Protein AF-A0AA45MRJ5-F1 (afdb_monomer)

pLDDT: mean 79.35, std 21.23, range [30.95, 97.88]

Secondary structure (DSSP, 8-state):
--------------HHHHHHHHHHHHHHHHHHS---TTT-GGGHHHHHHHHHHHHHHHTTGGGTS-GGGSS-----------------TTHHHHHHHHHHHHHHSTTS-HHHHHHHHHHHHHHHHTTPPPPHHHHHHHHHHHHHHHHH--

Radius of gyration: 17.69 Å; Cα contacts (8 Å, |Δi|>4): 142; chains: 1; bounding box: 55×33×50 Å

Solvent-accessible surface area (backbone atoms only — not comparable to full-atom values): 8822 Å² total; per-residue (Å²): 136,85,83,76,87,78,80,78,78,74,79,78,66,72,57,60,41,58,46,53,26,51,27,25,50,53,45,35,53,30,60,83,51,43,46,61,37,88,87,37,61,72,65,43,55,36,50,52,45,52,47,50,52,50,54,31,61,71,70,69,40,64,86,81,54,60,67,75,80,56,79,59,70,94,68,89,77,91,80,87,89,77,92,68,94,59,76,65,85,50,56,59,53,51,54,17,50,54,52,12,44,52,71,38,40,67,91,57,53,74,67,58,51,50,48,53,50,47,53,49,49,55,36,31,63,69,44,36,81,60,57,72,66,58,36,53,30,48,36,45,22,24,52,38,28,30,69,55,40,116

Foldseek 3Di:
DDDDDDPPPPPPPPCQLVLLLVLLVLVLVCLVFQDPCVVPVVSVVSLVLNLVLLVCLLVVNLVVDDPCVHSDPDDDDDDDDDPDPDDRSCPLLSVQQVQLCCQLPPPDDSVVSSVLLNVCSVCSSVRHHDDPSSSSSSSSSSVSSSVSRD

Sequence (150 aa):
MEVGMSITSSFRVDDSSAMAKQFASITAGYVDNPPNTIADPAALVPLENVFRLLEMFRYDAFADESRDSVLAINAPDQIYGMRLETKPWHEG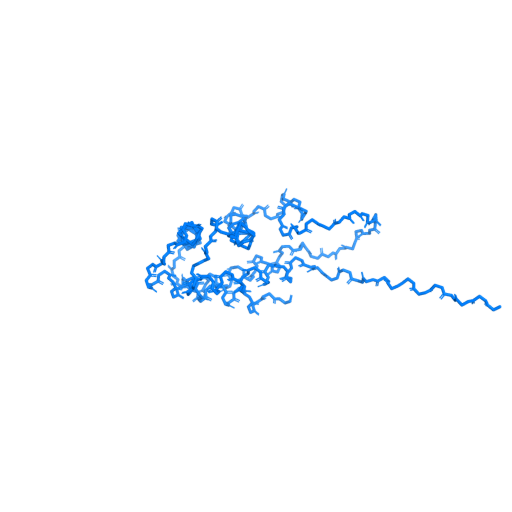IADALQSALLQAYAGQSKEEAIGELQDGIRELVQSHPLDANVATRAKTFFNAFHAQLA

Mean predicted aligned error: 10.04 Å

Structure (mmCIF, N/CA/C/O backbone):
data_AF-A0AA45MRJ5-F1
#
_entry.id   AF-A0AA45MRJ5-F1
#
loop_
_atom_site.group_PDB
_atom_site.id
_atom_site.type_symbol
_atom_site.label_atom_id
_atom_site.label_alt_id
_atom_site.label_comp_id
_atom_site.label_asym_id
_atom_site.label_entity_id
_atom_site.label_seq_id
_atom_site.pdbx_PDB_ins_code
_atom_site.Cartn_x
_atom_site.Cartn_y
_atom_site.Cartn_z
_atom_site.occupancy
_atom_site.B_iso_or_equiv
_atom_site.auth_seq_id
_atom_site.auth_comp_id
_atom_site.auth_asym_id
_atom_site.auth_atom_id
_atom_site.pdbx_PDB_model_num
ATOM 1 N N . MET A 1 1 ? 39.795 -18.711 33.759 1.00 36.53 1 MET A N 1
ATOM 2 C CA . MET A 1 1 ? 38.927 -17.535 33.563 1.00 36.53 1 MET A CA 1
ATOM 3 C C . MET A 1 1 ? 38.022 -17.866 32.399 1.00 36.53 1 MET A C 1
ATOM 5 O O . MET A 1 1 ? 38.476 -17.850 31.264 1.00 36.53 1 MET A O 1
ATOM 9 N N . GLU A 1 2 ? 36.802 -18.293 32.697 1.00 42.56 2 GLU A N 1
ATOM 10 C CA . GLU A 1 2 ? 35.761 -18.516 31.696 1.00 42.56 2 GLU A CA 1
ATOM 11 C C . GLU A 1 2 ? 35.102 -17.165 31.424 1.00 42.56 2 GLU A C 1
ATOM 13 O O . GLU A 1 2 ? 34.587 -16.528 32.344 1.00 42.56 2 GLU A O 1
ATOM 18 N N . VAL A 1 3 ? 35.195 -16.681 30.187 1.00 45.00 3 VAL A N 1
ATOM 19 C CA . VAL A 1 3 ? 34.513 -15.453 29.773 1.00 45.00 3 VAL A CA 1
ATOM 20 C C . VAL A 1 3 ? 33.134 -15.866 29.283 1.00 45.00 3 VAL A C 1
ATOM 22 O O . VAL A 1 3 ? 33.003 -16.624 28.324 1.00 45.00 3 VAL A O 1
ATOM 25 N N . GLY A 1 4 ? 32.129 -15.429 30.037 1.00 40.16 4 GLY A N 1
ATOM 26 C CA . GLY A 1 4 ? 30.742 -15.830 29.904 1.00 40.16 4 GLY A CA 1
ATOM 27 C C . GLY A 1 4 ? 30.115 -15.483 28.558 1.00 40.16 4 GLY A C 1
ATOM 28 O O . GLY A 1 4 ? 30.404 -14.462 27.935 1.00 40.16 4 GLY A O 1
ATOM 29 N N . MET A 1 5 ? 29.193 -16.361 28.171 1.00 38.56 5 MET A N 1
ATOM 30 C CA . MET A 1 5 ? 28.162 -16.130 27.173 1.00 38.56 5 MET A CA 1
ATOM 31 C C . MET A 1 5 ? 27.476 -14.774 27.388 1.00 38.56 5 MET A C 1
ATOM 33 O O . MET A 1 5 ? 26.851 -14.549 28.421 1.00 38.56 5 MET A O 1
ATOM 37 N N . SER A 1 6 ? 27.504 -13.912 26.374 1.00 30.95 6 SER A N 1
ATOM 38 C CA . SER A 1 6 ? 26.400 -12.986 26.124 1.00 30.95 6 SER A CA 1
ATOM 39 C C . SER A 1 6 ? 25.630 -13.524 24.933 1.00 30.95 6 SER A C 1
ATOM 41 O O . SER A 1 6 ? 25.943 -13.232 23.783 1.00 30.95 6 SER A O 1
ATOM 43 N N . ILE A 1 7 ? 24.636 -14.362 25.225 1.00 39.28 7 ILE A N 1
ATOM 44 C CA . ILE A 1 7 ? 23.533 -14.599 24.301 1.00 39.28 7 ILE A CA 1
ATOM 45 C C . ILE A 1 7 ? 22.793 -13.265 24.244 1.00 39.28 7 ILE A C 1
ATOM 47 O O . ILE A 1 7 ? 22.044 -12.919 25.157 1.00 39.28 7 ILE A O 1
ATOM 51 N N . THR A 1 8 ? 23.056 -12.472 23.210 1.00 37.16 8 THR A N 1
ATOM 52 C CA . THR A 1 8 ? 22.204 -11.341 22.857 1.00 37.16 8 THR A CA 1
ATOM 53 C C . THR A 1 8 ? 20.857 -11.918 22.447 1.00 37.16 8 THR A C 1
ATOM 55 O O . THR A 1 8 ? 20.649 -12.280 21.293 1.00 37.16 8 THR A O 1
ATOM 58 N N . SER A 1 9 ? 19.966 -12.069 23.425 1.00 33.22 9 SER A N 1
ATOM 59 C CA . SER A 1 9 ? 18.541 -12.263 23.198 1.00 33.22 9 SER A CA 1
ATOM 60 C C . SER A 1 9 ? 18.026 -10.986 22.542 1.00 33.22 9 SER A C 1
ATOM 62 O O . SER A 1 9 ? 17.743 -9.989 23.209 1.00 33.22 9 SER A O 1
ATOM 64 N N . SER A 1 10 ? 18.022 -10.973 21.212 1.00 41.72 10 SER A N 1
ATOM 65 C CA . SER A 1 10 ? 17.348 -9.963 20.416 1.00 41.72 10 SER A CA 1
ATOM 66 C C . SER A 1 10 ? 15.858 -10.088 20.702 1.00 41.72 10 SER A C 1
ATOM 68 O O . SER A 1 10 ? 15.183 -11.005 20.237 1.00 41.72 10 SER A O 1
ATOM 70 N N . PHE A 1 11 ? 15.354 -9.162 21.515 1.00 38.66 11 PHE A N 1
ATOM 71 C CA . PHE A 1 11 ? 13.937 -8.863 21.619 1.00 38.66 11 PHE A CA 1
ATOM 72 C C . PHE A 1 11 ? 13.401 -8.661 20.196 1.00 38.66 11 PHE A C 1
ATOM 74 O O . PHE A 1 11 ? 13.653 -7.623 19.586 1.00 38.66 11 PHE A O 1
ATOM 81 N N . ARG A 1 12 ? 12.706 -9.666 19.649 1.00 44.25 12 ARG A N 1
ATOM 82 C CA . ARG A 1 12 ? 11.907 -9.539 18.426 1.00 44.25 12 ARG A CA 1
ATOM 83 C C . ARG A 1 12 ? 10.717 -8.641 18.757 1.00 44.25 12 ARG A C 1
ATOM 85 O O . ARG A 1 12 ? 9.621 -9.123 19.034 1.00 44.25 12 ARG A O 1
ATOM 92 N N . VAL A 1 13 ? 10.965 -7.334 18.828 1.00 45.22 13 VAL A N 1
ATOM 93 C CA . VAL A 1 13 ? 9.913 -6.332 18.648 1.00 45.22 13 VAL A CA 1
ATOM 94 C C . VAL A 1 13 ? 9.263 -6.671 17.310 1.00 45.22 13 VAL A C 1
ATOM 96 O O . VAL A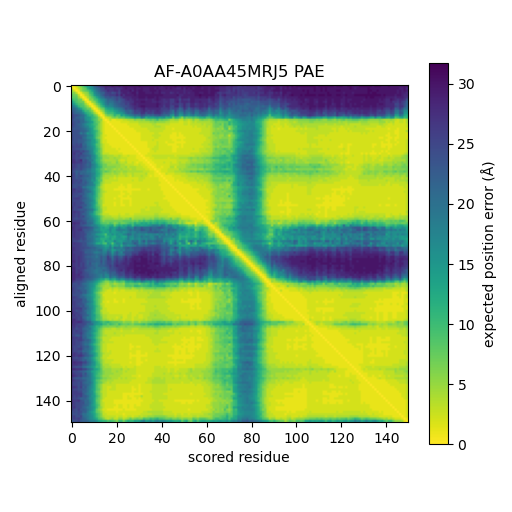 1 13 ? 9.958 -7.031 16.371 1.00 45.22 13 VAL A O 1
ATOM 99 N N . ASP A 1 14 ? 7.941 -6.692 17.275 1.00 57.31 14 ASP A N 1
ATOM 100 C CA . ASP A 1 14 ? 7.121 -7.224 16.191 1.00 57.31 14 ASP A CA 1
ATOM 101 C C . ASP A 1 14 ? 7.555 -6.757 14.779 1.00 57.31 14 ASP A C 1
ATOM 103 O O . ASP A 1 14 ? 7.107 -5.725 14.284 1.00 57.31 14 ASP A O 1
ATOM 107 N N . ASP A 1 15 ? 8.434 -7.531 14.122 1.00 69.69 15 ASP A N 1
ATOM 108 C CA . ASP A 1 15 ? 8.991 -7.242 12.785 1.00 69.69 15 ASP A CA 1
ATOM 109 C C . ASP A 1 15 ? 7.920 -7.051 11.694 1.00 69.69 15 ASP A C 1
ATOM 111 O O . ASP A 1 15 ? 8.210 -6.519 10.623 1.00 69.69 15 ASP A O 1
ATOM 115 N N . SER A 1 16 ? 6.672 -7.451 11.956 1.00 77.06 16 SER A N 1
ATOM 116 C CA . SER A 1 16 ? 5.554 -7.366 11.011 1.00 77.06 16 SER A CA 1
ATOM 117 C C . SER A 1 16 ? 5.273 -5.918 10.599 1.00 77.06 16 SER A C 1
ATOM 119 O O . SER A 1 16 ? 5.142 -5.627 9.410 1.00 77.06 16 SER A O 1
ATOM 121 N N . SER A 1 17 ? 5.262 -4.983 11.556 1.00 82.56 17 SER A N 1
ATOM 122 C CA . SER A 1 17 ? 5.078 -3.553 11.270 1.00 82.56 17 SER A CA 1
ATOM 123 C C . SER A 1 17 ? 6.237 -2.990 10.452 1.00 82.56 17 SER A C 1
ATOM 125 O O . SER A 1 17 ? 6.014 -2.244 9.500 1.00 82.56 17 SER A O 1
ATOM 127 N N . ALA A 1 18 ? 7.473 -3.391 10.764 1.00 84.88 18 ALA A N 1
ATOM 128 C CA . ALA A 1 18 ? 8.659 -2.962 10.028 1.00 84.88 18 ALA A CA 1
ATOM 129 C C . ALA A 1 18 ? 8.654 -3.478 8.577 1.00 84.88 18 ALA A C 1
ATOM 131 O O . ALA A 1 18 ? 8.947 -2.721 7.651 1.00 84.88 18 ALA A O 1
ATOM 132 N N . MET A 1 19 ? 8.259 -4.736 8.362 1.00 86.56 19 MET A N 1
ATOM 133 C CA . MET A 1 19 ? 8.137 -5.335 7.030 1.00 86.56 19 MET A CA 1
ATOM 134 C C . MET A 1 19 ? 6.992 -4.713 6.227 1.00 86.56 19 MET A C 1
ATOM 136 O O . MET A 1 19 ? 7.199 -4.308 5.084 1.00 86.56 19 MET A O 1
ATOM 140 N N . ALA A 1 20 ? 5.809 -4.552 6.829 1.00 89.19 20 ALA A N 1
ATOM 141 C CA . ALA A 1 20 ? 4.679 -3.876 6.192 1.00 89.19 20 ALA A CA 1
ATOM 142 C C . ALA A 1 20 ? 5.049 -2.442 5.780 1.00 89.19 20 ALA A C 1
ATOM 144 O O . ALA A 1 20 ? 4.746 -2.010 4.666 1.00 89.19 20 ALA A O 1
ATOM 145 N N . LYS A 1 21 ? 5.792 -1.735 6.637 1.00 91.31 21 LYS A N 1
ATOM 146 C CA . LYS A 1 21 ? 6.317 -0.396 6.367 1.00 91.31 21 LYS A CA 1
ATOM 147 C C . LYS A 1 21 ? 7.292 -0.407 5.195 1.00 91.31 21 LYS A C 1
ATOM 149 O O . LYS A 1 21 ? 7.143 0.386 4.266 1.00 91.31 21 LYS A O 1
ATOM 154 N N . GLN A 1 22 ? 8.249 -1.333 5.184 1.00 90.88 22 GLN A N 1
ATOM 155 C CA . GLN A 1 22 ? 9.189 -1.481 4.075 1.00 90.88 22 GLN A CA 1
ATOM 156 C C . GLN A 1 22 ? 8.464 -1.743 2.747 1.00 90.88 22 GLN A C 1
ATOM 158 O O . GLN A 1 22 ? 8.747 -1.067 1.757 1.00 90.88 22 GLN A O 1
ATOM 163 N N . PHE A 1 23 ? 7.505 -2.670 2.719 1.00 92.56 23 PHE A N 1
ATOM 164 C CA . PHE A 1 23 ? 6.758 -2.982 1.500 1.00 92.56 23 PHE A CA 1
ATOM 165 C C . PHE A 1 23 ? 5.881 -1.819 1.034 1.00 92.56 23 PHE A C 1
ATOM 167 O O . PHE A 1 23 ? 5.826 -1.557 -0.168 1.00 92.56 23 PHE A O 1
ATOM 174 N N . ALA A 1 24 ? 5.267 -1.071 1.955 1.00 93.38 24 ALA A N 1
ATOM 175 C CA . ALA A 1 24 ? 4.526 0.145 1.627 1.00 93.38 24 ALA A CA 1
ATOM 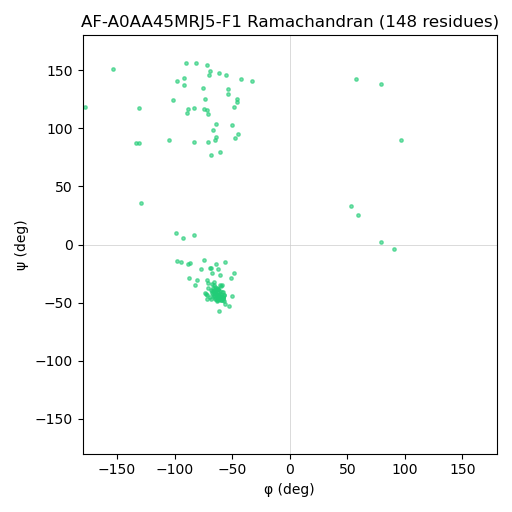176 C C . ALA A 1 24 ? 5.428 1.200 0.966 1.00 93.38 24 ALA A C 1
ATOM 178 O O . ALA A 1 24 ? 5.072 1.752 -0.071 1.00 93.38 24 ALA A O 1
ATOM 179 N N . SER A 1 25 ? 6.623 1.430 1.519 1.00 93.94 25 SER A N 1
ATOM 180 C CA . SER A 1 25 ? 7.602 2.377 0.967 1.00 93.94 25 SER A CA 1
ATOM 181 C C . SER A 1 25 ? 8.063 1.983 -0.440 1.00 93.94 25 SER A C 1
ATOM 183 O O . SER A 1 25 ? 8.047 2.803 -1.359 1.00 93.94 25 SER A O 1
ATOM 185 N N . ILE A 1 26 ? 8.408 0.706 -0.639 1.00 93.69 26 ILE A N 1
ATOM 186 C CA . ILE A 1 26 ? 8.826 0.194 -1.951 1.00 93.69 26 ILE A CA 1
ATOM 187 C C . ILE A 1 26 ? 7.683 0.323 -2.966 1.00 93.69 26 ILE A C 1
ATOM 189 O O . ILE A 1 26 ? 7.888 0.841 -4.064 1.00 93.69 26 ILE A O 1
ATOM 193 N N . THR A 1 27 ? 6.468 -0.075 -2.581 1.00 94.31 27 THR A N 1
ATOM 194 C CA . THR A 1 27 ? 5.286 0.004 -3.450 1.00 94.31 27 THR A CA 1
ATOM 195 C C . THR A 1 27 ? 4.954 1.450 -3.823 1.00 94.31 27 THR A C 1
ATOM 197 O O . THR A 1 27 ? 4.625 1.718 -4.975 1.00 94.31 27 THR A O 1
ATOM 200 N N . ALA A 1 28 ? 5.115 2.409 -2.902 1.00 95.62 28 ALA A N 1
ATOM 201 C CA . ALA A 1 28 ? 4.965 3.832 -3.210 1.00 95.62 28 ALA A CA 1
ATOM 202 C C . ALA A 1 28 ? 5.937 4.290 -4.312 1.00 95.62 28 ALA A C 1
ATOM 204 O O . ALA A 1 28 ? 5.543 5.041 -5.203 1.00 95.62 28 ALA A O 1
ATOM 205 N N . GLY A 1 29 ? 7.186 3.810 -4.280 1.00 94.38 29 GLY A N 1
ATOM 206 C CA . GLY A 1 29 ? 8.180 4.079 -5.322 1.00 94.38 29 GLY A CA 1
ATOM 207 C C . GLY A 1 29 ? 7.818 3.464 -6.678 1.00 94.38 29 GLY A C 1
ATOM 208 O O . GLY A 1 29 ? 8.055 4.082 -7.718 1.00 94.38 29 GLY A O 1
ATOM 209 N N . TYR A 1 30 ? 7.188 2.287 -6.672 1.00 95.75 30 TYR A N 1
ATOM 210 C CA . TYR A 1 30 ? 6.721 1.617 -7.888 1.00 95.75 30 TYR A CA 1
ATOM 211 C C . TYR A 1 30 ? 5.578 2.341 -8.593 1.00 95.75 30 TYR A C 1
ATOM 213 O O . TYR A 1 30 ? 5.452 2.206 -9.805 1.00 95.75 30 TYR A O 1
ATOM 221 N N . VAL A 1 31 ? 4.792 3.159 -7.887 1.00 95.06 31 VAL A N 1
ATOM 222 C CA . VAL A 1 31 ? 3.757 3.975 -8.539 1.00 95.06 31 VAL A CA 1
ATOM 223 C C . VAL A 1 31 ? 4.364 4.970 -9.536 1.00 95.06 31 VAL A C 1
ATOM 225 O O . VAL A 1 31 ? 3.792 5.191 -10.600 1.00 95.06 31 VAL A O 1
ATOM 228 N N . ASP A 1 32 ? 5.521 5.557 -9.214 1.00 91.69 32 ASP A N 1
ATOM 229 C CA . ASP A 1 32 ? 6.210 6.496 -10.110 1.00 91.69 32 ASP A CA 1
ATOM 230 C C . ASP A 1 32 ? 7.042 5.777 -11.177 1.00 91.69 32 ASP A C 1
ATOM 232 O O . ASP A 1 32 ? 7.163 6.254 -12.304 1.00 91.69 32 ASP A O 1
ATOM 236 N N . ASN A 1 33 ? 7.635 4.637 -10.815 1.00 92.25 33 ASN A N 1
ATOM 237 C CA . ASN A 1 33 ? 8.495 3.851 -11.691 1.00 92.25 33 ASN A CA 1
ATOM 238 C C . ASN A 1 33 ? 8.093 2.373 -11.607 1.00 92.25 33 ASN A C 1
ATOM 240 O O . ASN A 1 33 ? 8.673 1.644 -10.794 1.00 92.25 33 ASN A O 1
ATOM 244 N N . PRO A 1 34 ? 7.118 1.926 -12.422 1.00 93.12 34 PRO A N 1
ATOM 245 C CA . PRO A 1 34 ? 6.681 0.537 -12.417 1.00 93.12 34 PRO A CA 1
ATOM 246 C C . PRO A 1 34 ? 7.875 -0.412 -12.615 1.00 93.12 34 PRO A C 1
ATOM 248 O O . PRO A 1 34 ? 8.678 -0.206 -13.534 1.00 93.12 34 PRO A O 1
ATOM 251 N N . PRO A 1 35 ? 8.041 -1.432 -11.756 1.00 91.12 35 PRO A N 1
ATOM 252 C CA . PRO A 1 35 ? 9.173 -2.343 -11.839 1.00 91.12 35 PRO A CA 1
ATOM 253 C C . PRO A 1 35 ? 9.055 -3.220 -13.087 1.00 91.12 35 PRO A C 1
ATOM 255 O O . PRO A 1 35 ? 7.953 -3.583 -13.495 1.00 91.12 35 PRO A O 1
ATOM 258 N N . ASN A 1 36 ? 10.186 -3.626 -13.669 1.00 90.12 36 ASN A N 1
ATOM 259 C CA . ASN A 1 36 ? 10.203 -4.668 -14.699 1.00 90.12 36 ASN A CA 1
ATOM 260 C C . ASN A 1 36 ? 10.204 -6.049 -14.029 1.00 90.12 36 ASN A C 1
ATOM 262 O O . ASN A 1 36 ? 11.263 -6.624 -13.777 1.00 90.12 36 ASN A O 1
ATOM 266 N N . THR A 1 37 ? 9.017 -6.575 -13.741 1.00 86.31 37 THR A N 1
ATOM 267 C CA . THR A 1 37 ? 8.822 -7.834 -12.999 1.00 86.31 37 THR A CA 1
ATOM 268 C C . THR A 1 37 ? 9.272 -9.076 -13.774 1.00 86.31 37 THR A C 1
ATOM 270 O O . THR A 1 37 ? 9.570 -10.105 -13.173 1.00 86.31 37 THR A O 1
ATOM 273 N N . ILE A 1 38 ? 9.382 -8.983 -15.105 1.00 85.19 38 ILE A N 1
ATOM 274 C CA . ILE A 1 38 ? 9.914 -10.055 -15.960 1.00 85.19 38 ILE A CA 1
ATOM 275 C C . ILE A 1 38 ? 11.428 -10.190 -15.762 1.00 85.19 38 ILE A C 1
ATOM 277 O O . ILE A 1 38 ? 11.951 -11.301 -15.681 1.00 85.19 38 ILE A O 1
ATOM 281 N N . ALA A 1 39 ? 12.134 -9.058 -15.710 1.00 86.06 39 ALA A N 1
ATOM 282 C CA . ALA A 1 39 ? 13.581 -9.029 -15.518 1.00 86.06 39 ALA A CA 1
ATOM 283 C C . ALA A 1 39 ? 13.987 -9.188 -14.044 1.00 86.06 39 ALA A C 1
ATOM 285 O O . ALA A 1 39 ? 15.051 -9.740 -13.770 1.00 86.06 39 ALA A O 1
ATOM 28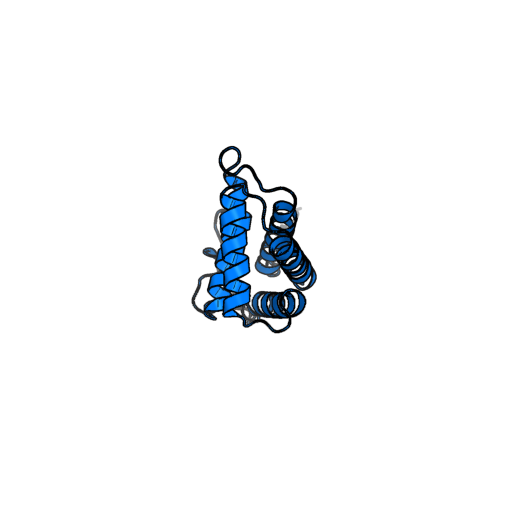6 N N . ASP A 1 40 ? 13.147 -8.726 -13.113 1.00 86.19 40 ASP A N 1
ATOM 287 C CA . ASP A 1 40 ? 13.365 -8.821 -11.669 1.00 86.19 40 ASP A CA 1
ATOM 288 C C . ASP A 1 40 ? 12.119 -9.365 -10.942 1.00 86.19 40 ASP A C 1
ATOM 290 O O . ASP A 1 40 ? 11.282 -8.597 -10.454 1.00 86.19 40 ASP A O 1
ATOM 294 N N . PRO A 1 41 ? 11.991 -10.699 -10.825 1.00 87.50 41 PRO A N 1
ATOM 295 C CA . PRO A 1 41 ? 10.876 -11.320 -10.114 1.00 87.50 41 PRO A CA 1
ATOM 296 C C . PRO A 1 41 ? 10.808 -10.963 -8.623 1.00 87.50 41 PRO A C 1
ATOM 298 O O . PRO A 1 41 ? 9.740 -11.070 -8.025 1.00 87.50 41 PRO A O 1
ATOM 301 N N . ALA A 1 42 ? 11.907 -10.521 -7.995 1.00 87.56 42 ALA A N 1
ATOM 302 C CA . ALA A 1 42 ? 11.887 -10.140 -6.581 1.00 87.56 42 ALA A CA 1
ATOM 303 C C . ALA A 1 42 ? 11.087 -8.849 -6.332 1.00 87.56 42 ALA A C 1
ATOM 305 O O . ALA A 1 42 ? 10.600 -8.644 -5.219 1.00 87.56 42 ALA A O 1
ATOM 306 N N . ALA A 1 43 ? 10.867 -8.027 -7.365 1.00 87.94 43 ALA A N 1
ATOM 307 C CA . ALA A 1 43 ? 9.985 -6.864 -7.294 1.00 87.94 43 ALA A CA 1
ATOM 308 C C . ALA A 1 43 ? 8.506 -7.233 -7.046 1.00 87.94 43 ALA A C 1
ATOM 310 O O . ALA A 1 43 ? 7.727 -6.381 -6.620 1.00 87.94 43 ALA A O 1
ATOM 311 N N . LEU A 1 44 ? 8.113 -8.498 -7.259 1.00 90.38 44 LEU A N 1
ATOM 312 C CA . LEU A 1 44 ? 6.763 -8.984 -6.954 1.00 90.38 44 LEU A CA 1
ATOM 313 C C . LEU A 1 44 ? 6.509 -9.099 -5.450 1.00 90.38 44 LEU A C 1
ATOM 315 O O . LEU A 1 44 ? 5.401 -8.830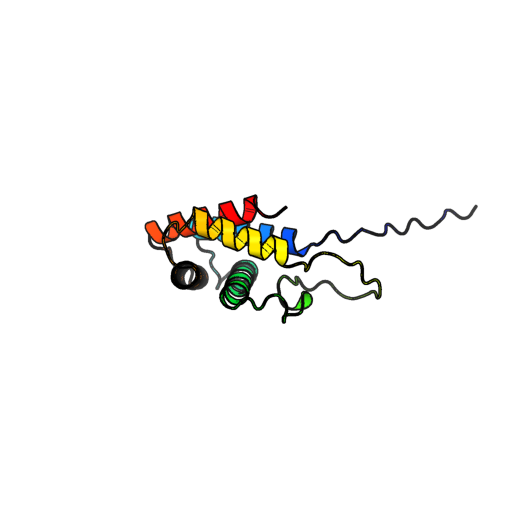 -5.001 1.00 90.38 44 LEU A O 1
ATOM 319 N N . VAL A 1 45 ? 7.533 -9.427 -4.660 1.00 89.25 45 VAL A N 1
ATOM 320 C CA . VAL A 1 45 ? 7.404 -9.672 -3.215 1.00 89.25 45 VAL A CA 1
ATOM 321 C C . VAL A 1 45 ? 6.711 -8.521 -2.465 1.00 89.25 45 VAL A C 1
ATOM 323 O O . VAL A 1 45 ? 5.733 -8.792 -1.764 1.00 89.25 45 VAL A O 1
ATOM 326 N N . PRO A 1 46 ? 7.145 -7.247 -2.571 1.00 90.75 46 PRO A N 1
ATOM 327 C CA . PRO A 1 46 ? 6.453 -6.142 -1.904 1.00 90.75 46 PRO A CA 1
ATOM 328 C C . PRO A 1 46 ? 5.014 -5.951 -2.410 1.00 90.75 46 PRO A C 1
ATOM 330 O O . PRO A 1 46 ? 4.120 -5.717 -1.597 1.00 90.75 46 PRO A O 1
ATOM 333 N N . LEU A 1 47 ? 4.779 -6.097 -3.721 1.00 93.12 47 LEU A N 1
ATOM 334 C CA . LEU A 1 47 ? 3.460 -5.931 -4.341 1.00 93.12 47 LEU A CA 1
ATOM 335 C C . LEU A 1 47 ? 2.471 -6.996 -3.849 1.00 93.12 47 LEU A C 1
ATOM 337 O O . LEU A 1 47 ? 1.364 -6.663 -3.433 1.00 93.12 47 LEU A O 1
ATOM 341 N N . GLU A 1 48 ? 2.885 -8.262 -3.829 1.00 92.19 48 GLU A N 1
ATOM 342 C CA . GLU A 1 48 ? 2.082 -9.394 -3.357 1.00 92.19 48 GLU A CA 1
ATOM 343 C C . GLU A 1 48 ? 1.781 -9.300 -1.859 1.00 92.19 48 GLU A C 1
ATOM 345 O O . GLU A 1 48 ? 0.648 -9.535 -1.436 1.00 92.19 48 GLU A O 1
ATOM 350 N N . ASN A 1 49 ? 2.767 -8.914 -1.042 1.00 90.69 49 ASN A N 1
ATOM 351 C CA . ASN A 1 49 ? 2.559 -8.777 0.400 1.00 90.69 49 ASN A CA 1
ATOM 352 C C . ASN A 1 49 ? 1.569 -7.654 0.720 1.00 90.69 49 ASN A C 1
ATOM 354 O O . ASN A 1 49 ? 0.665 -7.848 1.531 1.00 90.69 49 ASN A O 1
ATOM 358 N N . VAL A 1 50 ? 1.689 -6.498 0.064 1.00 92.81 50 VAL A N 1
ATOM 359 C CA . VAL A 1 50 ? 0.734 -5.394 0.236 1.00 92.81 50 VAL A CA 1
ATOM 360 C C . VAL A 1 50 ? -0.649 -5.775 -0.289 1.00 92.81 50 VAL A C 1
ATOM 362 O O . VAL A 1 50 ? -1.648 -5.487 0.368 1.00 92.81 50 VAL A O 1
ATOM 365 N N . PHE A 1 51 ? -0.726 -6.476 -1.421 1.00 94.50 51 PHE A N 1
ATOM 366 C CA . PHE A 1 51 ? -1.989 -6.991 -1.948 1.00 94.50 51 PHE A CA 1
ATOM 367 C C . PHE A 1 51 ? -2.693 -7.912 -0.941 1.00 94.50 51 PHE A C 1
ATOM 369 O O . PHE A 1 51 ? -3.882 -7.739 -0.668 1.00 94.50 51 PHE A O 1
ATOM 376 N N . ARG A 1 52 ? -1.948 -8.842 -0.334 1.00 91.00 52 ARG A N 1
ATOM 377 C CA . ARG A 1 52 ? -2.459 -9.767 0.684 1.00 91.00 52 ARG A CA 1
ATOM 378 C C . ARG A 1 52 ? -2.876 -9.045 1.967 1.00 91.00 52 ARG A C 1
ATOM 380 O O . ARG A 1 52 ? -3.928 -9.361 2.514 1.00 91.00 52 ARG A O 1
ATOM 387 N N . LEU A 1 53 ? -2.116 -8.044 2.421 1.00 92.12 53 LEU A N 1
ATOM 388 C CA . LEU A 1 53 ? -2.526 -7.186 3.543 1.00 92.12 53 LEU A CA 1
ATOM 389 C C . LEU A 1 53 ? -3.872 -6.501 3.267 1.00 92.12 53 LEU A C 1
ATOM 391 O O . LEU A 1 53 ? -4.734 -6.472 4.143 1.00 92.12 53 LEU A O 1
ATOM 395 N N . LEU A 1 54 ? -4.067 -5.989 2.048 1.00 94.31 54 LEU A N 1
ATOM 396 C CA . LEU A 1 54 ? -5.328 -5.377 1.630 1.00 94.31 54 LEU A CA 1
ATOM 397 C C . LEU A 1 54 ? -6.478 -6.394 1.586 1.00 94.31 54 LEU A C 1
ATOM 399 O O . LEU A 1 54 ? -7.573 -6.067 2.034 1.00 94.31 54 LEU A O 1
ATOM 403 N N . GLU A 1 55 ? -6.253 -7.622 1.102 1.00 91.88 55 GLU A N 1
ATOM 404 C CA . GLU A 1 55 ? -7.275 -8.684 1.128 1.00 91.88 55 GLU A CA 1
ATOM 405 C C . GLU A 1 55 ? -7.690 -9.056 2.549 1.00 91.88 55 GLU A C 1
ATOM 407 O O . GLU A 1 55 ? -8.881 -9.118 2.852 1.00 91.88 55 GLU A O 1
ATOM 412 N N . MET A 1 56 ? -6.727 -9.270 3.442 1.00 89.56 56 MET A N 1
ATOM 413 C CA . MET A 1 56 ? -7.042 -9.611 4.828 1.00 89.56 56 MET A CA 1
ATOM 414 C C . MET A 1 56 ? -7.765 -8.470 5.538 1.00 89.56 56 MET A C 1
ATOM 416 O O . MET A 1 56 ? -8.703 -8.717 6.289 1.00 89.56 56 MET A O 1
ATOM 420 N N . PHE A 1 57 ? -7.380 -7.221 5.270 1.00 91.12 57 PHE A N 1
ATOM 421 C CA . PHE A 1 57 ? -8.062 -6.043 5.805 1.00 91.12 57 PHE A CA 1
ATOM 422 C C . PHE A 1 57 ? -9.476 -5.861 5.245 1.00 91.12 57 PHE A C 1
ATOM 424 O O . PHE A 1 57 ? -10.390 -5.417 5.945 1.00 91.12 57 PHE A O 1
ATOM 431 N N . ARG A 1 58 ? -9.690 -6.233 3.982 1.00 91.75 58 ARG A N 1
ATOM 432 C CA . ARG A 1 58 ? -11.013 -6.215 3.357 1.00 91.75 58 ARG A CA 1
ATOM 433 C C . ARG A 1 58 ? -11.988 -7.117 4.106 1.00 91.75 58 ARG A C 1
ATOM 435 O O . ARG A 1 58 ? -13.076 -6.663 4.453 1.00 91.75 58 ARG A O 1
ATOM 442 N N . TYR A 1 59 ? -11.565 -8.344 4.400 1.00 88.12 59 TYR A N 1
ATOM 443 C CA . TYR A 1 59 ? -12.403 -9.385 5.001 1.00 88.12 59 TYR A CA 1
ATOM 444 C C . TYR A 1 59 ? -12.236 -9.541 6.518 1.00 88.12 59 TYR A C 1
ATOM 446 O O . TYR A 1 59 ? -12.740 -10.509 7.079 1.00 88.12 59 TYR A O 1
ATOM 454 N N . ASP A 1 60 ? -11.525 -8.616 7.172 1.00 82.50 60 ASP A N 1
ATOM 455 C CA . ASP A 1 60 ? -11.227 -8.646 8.610 1.00 82.50 60 ASP A CA 1
ATOM 456 C C . ASP A 1 60 ? -10.583 -9.986 9.062 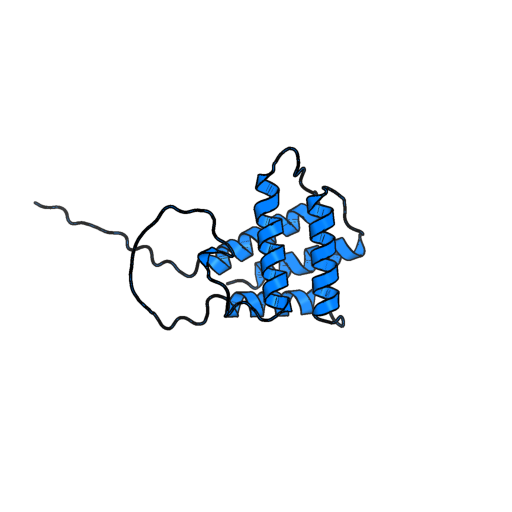1.00 82.50 60 ASP A C 1
ATOM 458 O O . ASP A 1 60 ? -10.776 -10.458 10.180 1.00 82.50 60 ASP A O 1
ATOM 462 N N . ALA A 1 61 ? -9.782 -10.593 8.175 1.00 81.56 61 ALA A N 1
ATOM 463 C CA . ALA A 1 61 ? -9.271 -11.966 8.273 1.00 81.56 61 ALA A CA 1
ATOM 464 C C . ALA A 1 61 ? -7.892 -12.092 8.953 1.00 81.56 61 ALA A C 1
ATOM 466 O O . ALA A 1 61 ? -7.315 -13.175 9.013 1.00 81.56 61 ALA A O 1
ATOM 467 N N . PHE A 1 62 ? -7.339 -10.999 9.486 1.00 73.94 62 PHE A N 1
ATOM 468 C CA . PHE A 1 62 ? -6.021 -11.010 10.134 1.00 73.94 62 PHE A CA 1
ATOM 469 C C . PHE A 1 62 ? -5.921 -11.948 11.348 1.00 73.94 62 PHE A C 1
ATOM 471 O O . PHE A 1 62 ? -4.825 -12.386 11.697 1.00 73.94 62 PHE A O 1
ATOM 478 N N . ALA A 1 63 ? -7.042 -12.221 12.021 1.00 61.56 63 ALA A N 1
ATOM 479 C CA . ALA A 1 63 ? -7.082 -13.082 13.200 1.00 61.56 63 ALA A CA 1
ATOM 480 C C . ALA A 1 63 ? -6.999 -14.584 12.861 1.00 61.56 63 ALA A C 1
ATOM 482 O O . ALA A 1 63 ? -6.611 -15.369 13.728 1.00 61.56 63 ALA A O 1
ATOM 483 N N . ASP A 1 64 ? -7.324 -14.964 11.620 1.00 56.78 64 ASP A N 1
ATOM 484 C CA . ASP A 1 64 ? -7.417 -16.360 11.172 1.00 56.78 64 ASP A CA 1
ATOM 485 C C . ASP A 1 64 ? -6.151 -16.852 10.439 1.00 56.78 64 ASP A C 1
ATOM 487 O O . ASP A 1 64 ? -5.965 -18.056 10.258 1.00 56.78 64 ASP A O 1
ATOM 491 N N . GLU A 1 65 ? -5.260 -15.938 10.042 1.00 57.91 65 GLU A N 1
ATOM 492 C CA . GLU A 1 65 ? -4.034 -16.226 9.285 1.00 57.91 65 GLU A CA 1
ATOM 493 C C . GLU A 1 65 ? -2.790 -16.323 10.185 1.00 57.91 65 GLU A C 1
ATOM 495 O O . GLU A 1 65 ? -2.597 -15.552 11.134 1.00 57.91 65 GLU A O 1
ATOM 500 N N . SER A 1 66 ? -1.901 -17.274 9.879 1.00 57.84 66 SER A N 1
ATOM 501 C CA . SER A 1 66 ? -0.624 -17.389 10.585 1.00 57.84 66 SER A CA 1
ATOM 502 C C . SER A 1 66 ? 0.341 -16.296 10.118 1.00 57.84 66 SER A C 1
ATOM 504 O O . SER A 1 66 ? 0.527 -16.072 8.923 1.00 57.84 66 SER A O 1
ATOM 506 N N . ARG A 1 67 ? 1.017 -15.640 11.074 1.00 57.19 67 ARG A N 1
ATOM 507 C CA . ARG A 1 67 ? 2.043 -14.607 10.824 1.00 57.19 67 ARG A CA 1
ATOM 508 C C . ARG A 1 67 ? 3.129 -15.060 9.834 1.00 57.19 67 ARG A C 1
ATOM 510 O O . ARG A 1 67 ? 3.676 -14.240 9.116 1.00 57.19 67 ARG A O 1
ATOM 517 N N . ASP A 1 68 ? 3.426 -16.355 9.764 1.00 55.06 68 ASP A N 1
ATOM 518 C CA . ASP A 1 68 ? 4.445 -16.904 8.860 1.00 55.06 68 ASP A CA 1
ATOM 519 C C . ASP A 1 68 ? 4.000 -16.949 7.383 1.00 55.06 68 ASP A C 1
ATOM 521 O O . ASP A 1 68 ? 4.827 -17.135 6.495 1.00 55.06 68 ASP A O 1
ATOM 525 N N . SER A 1 69 ? 2.708 -16.773 7.092 1.00 53.84 69 SER A N 1
ATOM 526 C CA . SER A 1 69 ? 2.164 -16.788 5.722 1.00 53.84 69 SER A CA 1
ATOM 527 C C . SER A 1 69 ? 2.049 -15.389 5.107 1.00 53.84 69 SER A C 1
ATOM 529 O O . SER A 1 69 ? 1.888 -15.237 3.891 1.00 53.84 69 SER A O 1
ATOM 531 N N . VAL A 1 70 ? 2.134 -14.351 5.940 1.00 55.06 70 VAL A N 1
ATOM 532 C CA . VAL A 1 70 ? 1.928 -12.950 5.577 1.00 55.06 70 VAL A CA 1
ATOM 533 C C . VAL A 1 70 ? 3.111 -12.172 6.134 1.00 55.06 70 VAL A C 1
ATOM 535 O O . VAL A 1 70 ? 3.280 -12.128 7.343 1.00 55.06 70 VAL A O 1
ATOM 538 N N . LEU A 1 71 ? 3.918 -11.533 5.282 1.00 60.50 71 LEU A N 1
ATOM 539 C CA . LEU A 1 71 ? 5.148 -10.814 5.662 1.00 60.50 71 LEU A CA 1
ATOM 540 C C . LEU A 1 71 ? 6.390 -11.688 5.904 1.00 60.50 71 LEU A C 1
ATOM 542 O O . LEU A 1 71 ? 7.450 -11.146 6.194 1.00 60.50 71 LEU A O 1
ATOM 546 N N . ALA A 1 72 ? 6.340 -13.010 5.728 1.00 52.06 72 ALA A N 1
ATOM 547 C CA . ALA A 1 72 ? 7.541 -13.830 5.878 1.00 52.06 72 ALA A CA 1
ATOM 548 C C . ALA A 1 72 ? 8.535 -13.635 4.721 1.00 52.06 72 ALA A C 1
ATOM 550 O O . ALA A 1 72 ? 8.295 -14.021 3.578 1.00 52.06 72 ALA A O 1
ATOM 551 N N . ILE A 1 73 ? 9.715 -13.111 5.047 1.00 43.59 73 ILE A N 1
ATOM 552 C CA . ILE A 1 73 ? 10.936 -13.381 4.288 1.00 43.59 73 ILE A CA 1
ATOM 553 C C . ILE A 1 73 ? 11.516 -14.644 4.919 1.00 43.59 73 ILE A C 1
ATOM 555 O O . ILE A 1 73 ? 11.825 -14.614 6.106 1.00 43.59 73 ILE A O 1
ATOM 559 N N . ASN A 1 74 ? 11.611 -15.744 4.162 1.00 38.94 74 ASN A N 1
ATOM 560 C CA . ASN A 1 74 ? 12.120 -17.041 4.632 1.00 38.94 74 ASN A CA 1
ATOM 561 C C . ASN A 1 74 ? 13.410 -16.878 5.462 1.00 38.94 74 ASN A C 1
ATOM 563 O O . ASN A 1 74 ? 14.510 -16.813 4.914 1.00 38.94 74 ASN A O 1
ATOM 567 N N . ALA A 1 75 ? 13.272 -16.824 6.785 1.00 38.81 75 ALA A N 1
ATOM 568 C CA . ALA A 1 75 ? 14.373 -16.884 7.727 1.00 38.81 75 ALA A CA 1
ATOM 569 C C . ALA A 1 75 ? 14.405 -18.314 8.283 1.00 38.81 75 ALA A C 1
ATOM 571 O O . ALA A 1 75 ? 13.379 -18.792 8.775 1.00 38.81 75 ALA A O 1
ATOM 572 N N . PRO A 1 76 ? 15.535 -19.030 8.180 1.00 38.53 76 PRO A N 1
ATOM 573 C CA . PRO A 1 76 ? 15.609 -20.407 8.632 1.00 38.53 76 PRO A CA 1
ATOM 574 C C . PRO A 1 76 ? 15.560 -20.472 10.165 1.00 38.53 76 PRO A C 1
ATOM 576 O O . PRO A 1 76 ? 16.488 -20.046 10.840 1.00 38.53 76 PRO A O 1
ATOM 579 N N . ASP A 1 77 ? 14.444 -21.022 10.640 1.00 49.56 77 ASP A N 1
ATOM 580 C CA . ASP A 1 77 ? 14.242 -21.948 11.762 1.00 49.56 77 ASP A CA 1
ATOM 581 C C . ASP A 1 77 ? 14.698 -21.595 13.206 1.00 49.56 77 ASP A C 1
ATOM 583 O O . ASP A 1 77 ? 15.803 -21.127 13.465 1.00 49.56 77 ASP A O 1
ATOM 587 N N . GLN A 1 78 ? 13.845 -22.020 14.156 1.00 39.25 78 GLN A N 1
ATOM 588 C CA . GLN A 1 78 ? 14.017 -22.124 15.625 1.00 39.25 78 GLN A CA 1
ATOM 589 C C . GLN A 1 78 ? 13.869 -20.800 16.436 1.00 39.25 78 GLN A C 1
ATOM 591 O O . GLN A 1 78 ? 14.316 -19.741 16.018 1.00 39.25 78 GLN A O 1
ATOM 596 N N . ILE A 1 79 ? 13.221 -20.702 17.613 1.00 39.81 79 ILE A N 1
ATOM 597 C CA . ILE A 1 79 ? 13.039 -21.592 18.776 1.00 39.81 79 ILE A CA 1
ATOM 598 C C . ILE A 1 79 ? 11.713 -21.241 19.508 1.00 39.81 79 ILE A C 1
ATOM 600 O O . ILE A 1 79 ? 11.280 -20.092 19.538 1.00 39.81 79 ILE A O 1
ATOM 604 N N . TYR A 1 80 ? 11.121 -22.259 20.142 1.00 43.06 80 TYR A N 1
ATOM 605 C CA . TYR A 1 80 ? 10.041 -22.264 21.145 1.00 43.06 80 TYR A CA 1
ATOM 606 C C . TYR A 1 80 ? 9.953 -21.071 22.133 1.00 43.06 80 TYR A C 1
ATOM 608 O O . TYR A 1 80 ? 10.926 -20.732 22.798 1.00 43.06 80 TYR A O 1
ATOM 616 N N . GLY A 1 81 ? 8.710 -20.644 22.408 1.00 43.78 81 GLY A N 1
ATOM 617 C CA . GLY A 1 81 ? 8.199 -20.497 23.782 1.00 43.78 81 GLY A CA 1
ATOM 618 C C . GLY A 1 81 ? 8.241 -19.115 24.449 1.00 43.78 81 GLY A C 1
ATOM 619 O O . GLY A 1 81 ? 9.150 -18.837 25.217 1.00 43.78 81 GLY A O 1
ATOM 620 N N . MET A 1 82 ? 7.172 -18.325 24.290 1.00 34.44 82 MET A N 1
ATOM 621 C CA . MET A 1 82 ? 6.475 -17.607 25.379 1.00 34.44 82 MET A CA 1
ATOM 622 C C . MET A 1 82 ? 5.272 -16.847 24.797 1.00 34.44 82 MET A C 1
ATOM 624 O O . MET A 1 82 ? 5.440 -15.951 23.976 1.00 34.44 82 MET A O 1
ATOM 628 N N . ARG A 1 83 ? 4.049 -17.186 25.233 1.00 41.38 83 ARG A N 1
ATOM 629 C CA . ARG A 1 83 ? 2.871 -16.325 25.039 1.00 41.38 83 ARG A CA 1
ATOM 630 C C . ARG A 1 83 ? 3.030 -15.115 25.959 1.00 41.38 83 ARG A C 1
ATOM 632 O O . ARG A 1 83 ? 2.588 -15.148 27.102 1.00 41.38 83 ARG A O 1
ATOM 639 N N . LEU A 1 84 ? 3.698 -14.072 25.478 1.00 40.88 84 LEU A N 1
ATOM 640 C CA . LEU A 1 84 ? 3.424 -12.729 25.970 1.00 40.88 84 LEU A CA 1
ATOM 641 C C . LEU A 1 84 ? 2.073 -12.325 25.380 1.00 40.88 84 LEU A C 1
ATOM 643 O O . LEU A 1 84 ? 1.901 -12.395 24.162 1.00 40.88 84 LEU A O 1
ATOM 647 N N . GLU A 1 85 ? 1.129 -11.940 26.240 1.00 43.22 85 GLU A N 1
ATOM 648 C CA . GLU A 1 85 ? -0.082 -11.207 25.857 1.00 43.22 85 GLU A CA 1
ATOM 649 C C . GLU A 1 85 ? 0.347 -9.877 25.227 1.00 43.22 85 GLU A C 1
ATOM 651 O O . GLU A 1 85 ? 0.426 -8.825 25.854 1.00 43.22 85 GLU A O 1
ATOM 656 N N . THR A 1 86 ? 0.734 -9.975 23.967 1.00 45.16 86 THR A N 1
ATOM 657 C CA . THR A 1 86 ? 0.948 -8.875 23.052 1.00 45.16 86 THR A CA 1
ATOM 658 C C . THR A 1 86 ? -0.381 -8.696 22.350 1.00 45.16 86 THR A C 1
ATOM 660 O O . THR A 1 86 ? -1.046 -9.678 22.009 1.00 45.16 86 THR A O 1
ATOM 663 N N . LYS A 1 87 ? -0.810 -7.446 22.184 1.00 53.28 87 LYS A N 1
ATOM 664 C CA . LYS A 1 87 ? -1.897 -7.131 21.259 1.00 53.28 87 LYS A CA 1
ATOM 665 C C . LYS A 1 87 ? -1.700 -7.929 19.964 1.00 53.28 87 LYS A C 1
ATOM 667 O O . LYS A 1 87 ? -0.544 -8.101 19.564 1.00 53.28 87 LYS A O 1
ATOM 672 N N . PRO A 1 88 ? -2.772 -8.433 19.334 1.00 68.81 88 PRO A N 1
ATOM 673 C CA . PRO A 1 88 ? -2.654 -9.103 18.054 1.00 68.81 88 PRO A CA 1
ATOM 674 C C . PRO A 1 88 ? -1.759 -8.276 17.124 1.00 68.81 88 PRO A C 1
ATOM 676 O O . PRO A 1 88 ? -2.000 -7.086 16.936 1.00 68.81 88 PRO A O 1
ATOM 679 N N . TRP A 1 89 ? -0.711 -8.900 16.579 1.00 72.31 89 TRP A N 1
ATOM 680 C 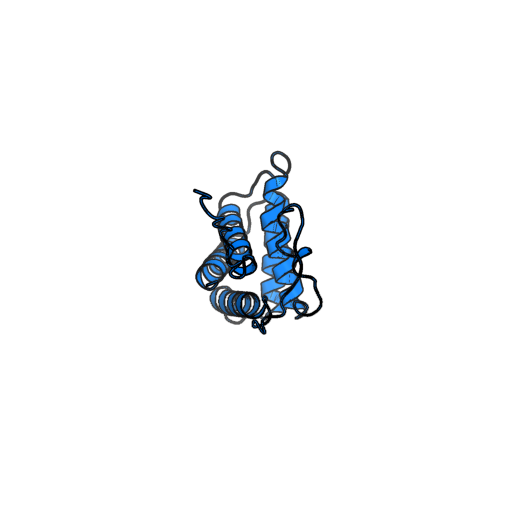CA . TRP A 1 89 ? 0.320 -8.273 15.731 1.00 72.31 89 TRP A CA 1
ATOM 681 C C . TRP A 1 89 ? -0.256 -7.397 14.601 1.00 72.31 89 TRP A C 1
ATOM 683 O O . TRP A 1 89 ? 0.383 -6.476 14.099 1.00 72.31 89 TRP A O 1
ATOM 693 N N . HIS A 1 90 ? -1.492 -7.693 14.204 1.00 77.75 90 HIS A N 1
ATOM 694 C CA . HIS A 1 90 ? -2.217 -7.036 13.136 1.00 77.75 90 HIS A CA 1
ATOM 695 C C . HIS A 1 90 ? -2.995 -5.787 13.554 1.00 77.75 90 HIS A C 1
ATOM 697 O O . HIS A 1 90 ? -3.365 -5.034 12.663 1.00 77.75 90 HIS A O 1
ATOM 703 N N . GLU A 1 91 ? -3.257 -5.533 14.845 1.00 83.31 91 GLU A N 1
ATOM 704 C CA . GLU A 1 91 ? -4.054 -4.365 15.267 1.00 83.31 91 GLU A CA 1
ATOM 705 C C . GLU A 1 91 ? -3.432 -3.063 14.746 1.00 83.31 91 GLU A C 1
ATOM 707 O O . GLU A 1 91 ? -4.102 -2.270 14.091 1.00 83.31 91 GLU A O 1
ATOM 712 N N . GLY A 1 92 ? -2.118 -2.889 14.933 1.00 86.69 92 GLY A N 1
ATOM 713 C CA . GLY A 1 92 ? -1.409 -1.702 14.446 1.00 86.69 92 GLY A CA 1
ATOM 714 C C . GLY A 1 92 ? -1.376 -1.594 12.918 1.00 86.69 92 GLY A C 1
ATOM 715 O O . GLY A 1 92 ? -1.419 -0.492 12.374 1.00 86.69 92 GLY A O 1
ATOM 716 N N . ILE A 1 93 ? -1.343 -2.729 12.215 1.00 89.62 93 ILE A N 1
ATOM 717 C CA . ILE A 1 93 ? -1.379 -2.767 10.750 1.00 89.62 93 ILE A CA 1
ATOM 718 C C . ILE A 1 93 ? -2.775 -2.401 10.241 1.00 89.62 93 ILE A C 1
ATOM 720 O O . ILE A 1 93 ? -2.892 -1.570 9.345 1.00 89.62 93 ILE A O 1
ATOM 724 N N . ALA A 1 94 ? -3.828 -2.977 10.819 1.00 91.06 94 ALA A N 1
ATOM 725 C CA . ALA A 1 94 ? -5.211 -2.696 10.457 1.00 91.06 94 ALA A CA 1
ATOM 726 C C . ALA A 1 94 ? -5.577 -1.228 10.725 1.00 91.06 94 ALA A C 1
ATOM 728 O O . ALA A 1 94 ? -6.156 -0.578 9.854 1.00 91.06 94 ALA A O 1
ATOM 729 N N . ASP A 1 95 ? -5.167 -0.675 11.870 1.00 91.75 95 ASP A N 1
ATOM 730 C CA . ASP A 1 95 ? -5.379 0.737 12.208 1.00 91.75 95 ASP A CA 1
ATOM 731 C C . ASP A 1 95 ? -4.675 1.677 11.215 1.00 91.75 95 ASP A C 1
ATOM 733 O O . ASP A 1 95 ? -5.260 2.672 10.767 1.00 91.75 95 ASP A O 1
ATOM 737 N N . ALA A 1 96 ? -3.438 1.347 10.827 1.00 93.62 96 ALA A N 1
ATOM 738 C CA . ALA A 1 96 ? -2.679 2.106 9.837 1.00 93.62 96 ALA A CA 1
ATOM 739 C C . ALA A 1 96 ? -3.281 1.980 8.424 1.00 93.62 96 ALA A C 1
ATOM 741 O O . ALA A 1 96 ? -3.348 2.969 7.697 1.00 93.62 96 ALA A O 1
ATOM 742 N N . LEU A 1 97 ? -3.772 0.800 8.027 1.00 94.81 97 LEU A N 1
ATOM 743 C CA . LEU A 1 97 ? -4.481 0.611 6.754 1.00 94.81 97 LEU A CA 1
ATOM 744 C C . LEU A 1 97 ? -5.770 1.438 6.715 1.00 94.81 97 LEU A C 1
ATOM 746 O O . LEU A 1 97 ? -6.016 2.163 5.749 1.00 94.81 97 LEU A O 1
ATOM 750 N N . GLN A 1 98 ? -6.569 1.382 7.783 1.00 95.06 98 GLN A N 1
ATOM 751 C CA . GLN A 1 98 ? -7.815 2.133 7.893 1.00 95.06 98 GLN A CA 1
ATOM 752 C C . GLN A 1 98 ? -7.572 3.644 7.819 1.00 95.06 98 GLN A C 1
ATOM 754 O O . GLN A 1 98 ? -8.276 4.361 7.102 1.00 95.06 98 GLN A O 1
ATOM 759 N N . SER A 1 99 ? -6.573 4.134 8.545 1.00 95.00 99 SER A N 1
ATOM 760 C CA . SER A 1 99 ? -6.242 5.557 8.604 1.00 95.00 99 SER A CA 1
ATOM 761 C C . SER A 1 99 ? -5.630 6.060 7.287 1.00 95.00 99 SER A C 1
ATOM 763 O O . SER A 1 99 ? -5.974 7.150 6.823 1.00 95.00 99 SER A O 1
ATOM 765 N N . ALA A 1 100 ? -4.807 5.252 6.612 1.00 96.56 100 ALA A N 1
ATOM 766 C CA . ALA A 1 100 ? -4.293 5.557 5.279 1.00 96.56 100 ALA A CA 1
ATOM 767 C C . ALA A 1 100 ? -5.398 5.594 4.207 1.00 96.56 100 ALA A C 1
ATOM 769 O O . ALA A 1 100 ? -5.393 6.488 3.356 1.00 96.56 100 ALA A O 1
ATOM 770 N N . LEU A 1 101 ? -6.372 4.674 4.258 1.00 96.38 101 LEU A N 1
ATOM 771 C CA . LEU A 1 101 ? -7.530 4.692 3.355 1.00 96.38 101 LEU A CA 1
ATOM 772 C C . LEU A 1 101 ? -8.357 5.965 3.527 1.00 96.38 101 LEU A C 1
ATOM 774 O O . LEU A 1 101 ? -8.680 6.617 2.537 1.00 96.38 101 LEU A O 1
ATOM 778 N N . LEU A 1 102 ? -8.652 6.354 4.772 1.00 95.50 102 LEU A N 1
ATOM 779 C CA . LEU A 1 102 ? -9.398 7.584 5.058 1.00 95.50 102 LEU A CA 1
ATOM 780 C C . LEU A 1 102 ? -8.693 8.826 4.505 1.00 95.50 102 LEU A C 1
ATOM 782 O O . LEU A 1 102 ? -9.356 9.752 4.045 1.00 95.50 102 LEU A O 1
ATOM 786 N N . GLN A 1 103 ? -7.359 8.839 4.524 1.00 96.00 103 GLN A N 1
ATOM 787 C CA . GLN A 1 103 ? -6.572 9.951 4.006 1.00 96.00 103 GLN A CA 1
ATOM 788 C C . GLN A 1 103 ? -6.561 10.011 2.471 1.00 96.00 103 GLN A C 1
ATOM 790 O O . GLN A 1 103 ? -6.657 11.098 1.904 1.00 96.00 103 GLN A O 1
ATOM 795 N N . ALA A 1 104 ? -6.427 8.871 1.791 1.00 95.94 104 ALA A N 1
ATOM 796 C CA . ALA A 1 104 ? -6.279 8.822 0.335 1.00 95.94 104 ALA A CA 1
ATOM 797 C C . ALA A 1 104 ? -7.610 8.788 -0.433 1.00 95.94 104 ALA A C 1
ATOM 799 O O . ALA A 1 104 ? -7.686 9.270 -1.564 1.00 95.94 104 ALA A O 1
ATOM 800 N N . TYR A 1 105 ? -8.653 8.238 0.185 1.00 95.00 105 TYR A N 1
ATOM 801 C CA . TYR A 1 105 ? -9.936 7.926 -0.444 1.00 95.00 105 TYR A CA 1
ATOM 802 C C . TYR A 1 105 ? -11.112 8.489 0.358 1.00 95.00 105 TYR A C 1
ATOM 804 O O . TYR A 1 105 ? -12.170 7.868 0.452 1.00 95.00 105 TYR A O 1
ATOM 812 N N . ALA A 1 106 ? -10.933 9.667 0.965 1.00 89.38 106 ALA A N 1
ATOM 813 C CA . ALA A 1 106 ? -11.954 10.310 1.785 1.00 89.38 106 ALA A CA 1
ATOM 814 C C . ALA A 1 106 ? -13.326 10.330 1.078 1.00 89.38 106 ALA A C 1
ATOM 816 O O . ALA A 1 106 ? -13.485 10.927 0.014 1.00 89.38 106 ALA A O 1
ATOM 817 N N . GLY A 1 107 ? -14.317 9.676 1.690 1.00 85.69 107 GLY A N 1
ATOM 818 C CA . GLY A 1 107 ? -15.685 9.595 1.173 1.00 85.69 107 GLY A CA 1
ATOM 819 C C . GLY A 1 107 ? -15.992 8.401 0.261 1.00 85.69 107 GLY A C 1
ATOM 820 O O . GLY A 1 107 ? -17.155 8.237 -0.096 1.00 85.69 107 GLY A O 1
ATOM 821 N N . GLN A 1 108 ? -15.013 7.557 -0.083 1.00 92.88 108 GLN A N 1
ATOM 822 C CA . GLN A 1 108 ? -15.258 6.263 -0.733 1.00 92.88 108 GLN A CA 1
ATOM 823 C C . GLN A 1 108 ? -15.443 5.142 0.296 1.00 92.88 108 GLN A C 1
ATOM 825 O O . GLN A 1 108 ? -14.975 5.234 1.435 1.00 92.88 108 GLN A O 1
ATOM 830 N N . SER A 1 109 ? -16.126 4.068 -0.103 1.00 94.44 109 SER A N 1
ATOM 831 C CA . SER A 1 109 ? -16.253 2.882 0.746 1.00 94.44 109 SER A CA 1
ATOM 832 C C . SER A 1 109 ? -14.931 2.103 0.844 1.00 94.44 109 SER A C 1
ATOM 834 O O . SER A 1 109 ? -14.102 2.145 -0.066 1.00 94.44 109 SER A O 1
ATOM 836 N N . LYS A 1 110 ? -14.750 1.344 1.942 1.00 93.62 110 LYS A N 1
ATOM 837 C CA . LYS A 1 110 ? -13.601 0.431 2.137 1.00 93.62 110 LYS A CA 1
ATOM 838 C C . LYS A 1 110 ? -13.416 -0.491 0.923 1.00 93.62 110 LYS A C 1
ATOM 840 O O . LYS A 1 110 ? -12.303 -0.655 0.439 1.00 93.62 110 LYS A O 1
ATOM 845 N N . GLU A 1 111 ? -14.518 -1.047 0.425 1.00 94.25 111 GLU A N 1
ATOM 846 C CA . GLU A 1 111 ? -14.551 -1.971 -0.712 1.00 94.25 111 GLU A CA 1
ATOM 847 C C . GLU A 1 111 ? -14.071 -1.329 -2.018 1.00 94.25 111 GLU A C 1
ATOM 849 O O . GLU A 1 111 ? -13.214 -1.893 -2.695 1.00 94.25 111 GLU A O 1
ATOM 854 N N . GLU A 1 112 ? -14.582 -0.144 -2.359 1.00 95.69 112 GLU A N 1
ATOM 855 C CA . GLU A 1 112 ? -14.190 0.565 -3.585 1.00 95.69 112 GLU A CA 1
ATOM 856 C C . GLU A 1 112 ? -12.722 0.994 -3.538 1.00 95.69 112 GLU A C 1
ATOM 858 O O . GLU A 1 112 ? -11.987 0.782 -4.500 1.00 95.69 112 GLU A O 1
ATOM 863 N N . ALA A 1 113 ? -12.277 1.537 -2.401 1.00 96.38 113 ALA A N 1
ATOM 864 C CA . ALA A 1 113 ? -10.909 2.011 -2.241 1.00 96.38 113 ALA A CA 1
ATOM 865 C C . ALA A 1 113 ? -9.886 0.861 -2.285 1.00 96.38 113 ALA A C 1
ATOM 867 O O . ALA A 1 113 ? -8.853 0.970 -2.947 1.00 96.38 113 ALA A O 1
ATOM 868 N N . ILE A 1 114 ? -10.176 -0.266 -1.621 1.00 96.56 114 ILE A N 1
ATOM 869 C CA . ILE A 1 114 ? -9.333 -1.468 -1.704 1.00 96.56 114 ILE A CA 1
ATOM 870 C C . ILE A 1 114 ? -9.353 -2.045 -3.122 1.00 96.56 114 ILE A C 1
ATOM 872 O O . ILE A 1 114 ? -8.300 -2.446 -3.614 1.00 96.56 114 ILE A O 1
ATOM 876 N N . GLY A 1 115 ? -10.512 -2.063 -3.787 1.00 97.25 115 GLY A N 1
ATOM 877 C CA . GLY A 1 115 ? -10.635 -2.503 -5.176 1.00 97.25 115 GLY A CA 1
ATOM 878 C C . GLY A 1 115 ? -9.723 -1.713 -6.113 1.00 97.25 115 GLY A C 1
ATOM 879 O O . GLY A 1 115 ? -8.907 -2.312 -6.811 1.00 97.25 115 GLY A O 1
ATOM 880 N N . GLU A 1 116 ? -9.779 -0.379 -6.050 1.00 97.38 116 GLU A N 1
ATOM 881 C CA . GLU A 1 116 ? -8.922 0.495 -6.862 1.00 97.38 116 GLU A CA 1
ATOM 882 C C . GLU A 1 116 ? -7.428 0.276 -6.566 1.00 97.38 116 GLU A C 1
ATOM 884 O O . GLU A 1 116 ? -6.622 0.179 -7.492 1.00 97.38 116 GLU A O 1
ATOM 889 N N . LEU A 1 117 ? -7.041 0.139 -5.291 1.00 97.69 117 LEU A N 1
ATOM 890 C CA . LEU A 1 117 ? -5.652 -0.149 -4.915 1.00 97.69 117 LEU A CA 1
ATOM 891 C C . LEU A 1 117 ? -5.172 -1.502 -5.454 1.00 97.69 117 LEU A C 1
ATOM 893 O O . LEU A 1 117 ? -4.052 -1.603 -5.951 1.00 97.69 117 LEU A O 1
ATOM 897 N N . GLN A 1 118 ? -6.001 -2.540 -5.358 1.00 97.12 118 GLN A N 1
ATOM 898 C CA . GLN A 1 118 ? -5.677 -3.879 -5.845 1.00 97.12 118 GLN A CA 1
ATOM 899 C C . GLN A 1 118 ? -5.569 -3.924 -7.370 1.00 97.12 118 GLN A C 1
ATOM 901 O O . GLN A 1 118 ? -4.654 -4.561 -7.890 1.00 97.12 118 GLN A O 1
ATOM 906 N N . ASP A 1 119 ? -6.455 -3.229 -8.082 1.00 97.25 119 ASP A N 1
ATOM 907 C CA . ASP A 1 119 ? -6.357 -3.066 -9.533 1.00 97.25 119 ASP A CA 1
ATOM 908 C C . ASP A 1 119 ? -5.085 -2.304 -9.917 1.00 97.25 119 ASP A C 1
ATOM 910 O O . ASP A 1 119 ? -4.339 -2.753 -10.785 1.00 97.25 119 ASP A O 1
ATOM 914 N N . GLY A 1 120 ? -4.754 -1.231 -9.193 1.00 96.38 120 GLY A N 1
ATOM 915 C CA . GLY A 1 120 ? -3.493 -0.517 -9.375 1.00 96.38 120 GLY A CA 1
ATOM 916 C C . GLY A 1 120 ? -2.271 -1.419 -9.174 1.00 96.38 120 GLY A C 1
ATOM 917 O O . GLY A 1 120 ? -1.365 -1.432 -9.999 1.00 96.38 120 GLY A O 1
ATOM 918 N N . ILE A 1 121 ? -2.251 -2.245 -8.126 1.00 96.31 121 ILE A N 1
ATOM 919 C CA . ILE A 1 121 ? -1.157 -3.205 -7.908 1.00 96.31 121 ILE A CA 1
ATOM 920 C C . ILE A 1 121 ? -1.046 -4.198 -9.076 1.00 96.31 121 ILE A C 1
ATOM 922 O O . ILE A 1 121 ? 0.068 -4.499 -9.501 1.00 96.31 121 ILE A O 1
ATOM 926 N N . ARG A 1 122 ? -2.165 -4.679 -9.638 1.00 95.56 122 ARG A N 1
ATOM 927 C CA . ARG A 1 122 ? -2.151 -5.581 -10.807 1.00 95.56 122 ARG A CA 1
ATOM 928 C C . ARG A 1 122 ? -1.538 -4.922 -12.042 1.00 95.56 122 ARG A C 1
ATOM 930 O O . ARG A 1 122 ? -0.784 -5.586 -12.751 1.00 95.56 122 ARG A O 1
ATOM 937 N N . GLU A 1 123 ? -1.809 -3.641 -12.277 1.00 95.88 123 GLU A N 1
ATOM 938 C CA . GLU A 1 123 ? -1.163 -2.880 -13.355 1.00 95.88 123 GLU A CA 1
ATOM 939 C C . GLU A 1 123 ? 0.347 -2.727 -13.109 1.00 95.88 123 GLU A C 1
ATOM 941 O O . GLU A 1 123 ? 1.149 -2.969 -14.012 1.00 95.88 123 GLU A O 1
ATOM 946 N N . LEU A 1 124 ? 0.763 -2.437 -11.870 1.00 94.12 124 LEU A N 1
ATOM 947 C CA . LEU A 1 124 ? 2.187 -2.357 -11.514 1.00 94.12 124 LEU A CA 1
ATOM 948 C C . LEU A 1 124 ? 2.915 -3.696 -11.701 1.00 94.12 124 LEU A C 1
ATOM 950 O O . LEU A 1 124 ? 4.053 -3.712 -12.170 1.00 94.12 124 LEU A O 1
ATOM 954 N N . VAL A 1 125 ? 2.261 -4.819 -11.383 1.00 93.44 125 VAL A N 1
ATOM 955 C CA . VAL A 1 125 ? 2.789 -6.173 -11.638 1.00 93.44 125 VAL A CA 1
ATOM 956 C C . VAL A 1 125 ? 3.023 -6.405 -13.133 1.00 93.44 125 VAL A C 1
ATOM 958 O O . VAL A 1 125 ? 3.997 -7.060 -13.502 1.00 93.44 125 VAL A O 1
ATOM 961 N N . GLN A 1 126 ? 2.172 -5.840 -13.990 1.00 92.62 126 GLN A N 1
ATOM 962 C CA . GLN A 1 126 ? 2.307 -5.884 -15.451 1.00 92.62 126 GLN A CA 1
ATOM 963 C C . GLN A 1 126 ? 3.258 -4.809 -16.006 1.00 92.62 126 GLN A C 1
ATOM 965 O O . GLN A 1 126 ? 3.359 -4.646 -17.220 1.00 92.62 126 GLN A O 1
ATOM 970 N N . SER A 1 127 ? 3.971 -4.081 -15.139 1.00 91.69 127 SER A N 1
ATOM 971 C CA . SER A 1 127 ? 4.843 -2.960 -15.511 1.00 91.69 127 SER A CA 1
ATOM 972 C C . SER A 1 127 ? 4.111 -1.825 -16.240 1.00 91.69 127 SER A C 1
ATOM 974 O O . SER A 1 127 ? 4.727 -1.077 -17.003 1.00 91.69 127 SER A O 1
ATOM 976 N N . HIS A 1 128 ? 2.804 -1.679 -16.019 1.00 92.69 128 HIS A N 1
ATOM 977 C CA . HIS A 1 128 ? 2.007 -0.617 -16.617 1.00 92.69 128 HIS A CA 1
ATOM 978 C C . HIS A 1 128 ? 1.937 0.616 -15.706 1.00 92.69 128 HIS A C 1
ATOM 980 O O . HIS A 1 128 ? 1.861 0.488 -14.480 1.00 92.69 128 HIS A O 1
ATOM 986 N N . PRO A 1 129 ? 1.949 1.831 -16.283 1.00 92.31 129 PRO A N 1
ATOM 987 C CA . PRO A 1 129 ? 1.696 3.042 -15.521 1.00 92.31 129 PRO A CA 1
ATOM 988 C C . PRO A 1 129 ? 0.224 3.120 -15.103 1.00 92.31 129 PRO A C 1
ATOM 990 O O . PRO A 1 129 ? -0.673 2.730 -15.849 1.00 92.31 129 PRO A O 1
ATOM 993 N N . LEU A 1 130 ? -0.021 3.692 -13.927 1.00 94.94 130 LEU A N 1
ATOM 994 C CA . LEU A 1 130 ? -1.373 3.946 -13.433 1.00 94.94 130 LEU A CA 1
ATOM 995 C C . LEU A 1 130 ? -1.958 5.226 -14.041 1.00 94.94 130 LEU A C 1
ATOM 997 O O . LEU A 1 130 ? -1.225 6.150 -14.403 1.00 94.94 130 LEU A O 1
ATOM 1001 N N . ASP A 1 131 ? -3.290 5.318 -14.078 1.00 94.88 131 ASP A N 1
ATOM 1002 C CA . ASP A 1 131 ? -3.971 6.597 -14.308 1.00 94.88 131 ASP A CA 1
ATOM 1003 C C . ASP A 1 131 ? -3.518 7.641 -13.273 1.00 94.88 131 ASP A C 1
ATOM 1005 O O . ASP A 1 131 ? -3.285 7.315 -12.110 1.00 94.88 131 ASP A O 1
ATOM 1009 N N . ALA A 1 132 ? -3.428 8.912 -13.668 1.00 93.62 132 ALA A N 1
ATOM 1010 C CA . ALA A 1 132 ? -2.878 9.969 -12.818 1.00 93.62 132 ALA A CA 1
ATOM 1011 C C . ALA A 1 132 ? -3.640 10.152 -11.490 1.00 93.62 132 ALA A C 1
ATOM 1013 O O . ALA A 1 132 ? -3.024 10.435 -10.455 1.00 93.62 132 ALA A O 1
ATOM 1014 N N . ASN A 1 133 ? -4.966 9.980 -11.492 1.00 93.94 133 ASN A N 1
ATOM 1015 C CA . ASN A 1 133 ? -5.760 10.095 -10.269 1.00 93.94 133 ASN A CA 1
ATOM 1016 C C . ASN A 1 133 ? -5.537 8.887 -9.357 1.00 93.94 133 ASN A C 1
ATOM 1018 O O . ASN A 1 133 ? -5.340 9.063 -8.152 1.00 93.94 133 ASN A O 1
ATOM 1022 N N . VAL A 1 134 ? -5.507 7.685 -9.939 1.00 95.06 134 VAL A N 1
ATOM 1023 C CA . VAL A 1 134 ? -5.222 6.433 -9.223 1.00 95.06 134 VAL A CA 1
ATOM 1024 C C . VAL A 1 134 ? -3.811 6.471 -8.636 1.00 95.06 134 VAL A C 1
ATOM 1026 O O . VAL A 1 134 ? -3.629 6.207 -7.453 1.00 95.06 134 VAL A O 1
ATOM 1029 N N . ALA A 1 135 ? -2.816 6.907 -9.412 1.00 96.25 135 ALA A N 1
ATOM 1030 C CA . ALA A 1 135 ? -1.437 7.076 -8.966 1.00 96.25 135 ALA A CA 1
ATOM 1031 C C . ALA A 1 135 ? -1.341 8.034 -7.769 1.00 96.25 135 ALA A C 1
ATOM 1033 O O . ALA A 1 135 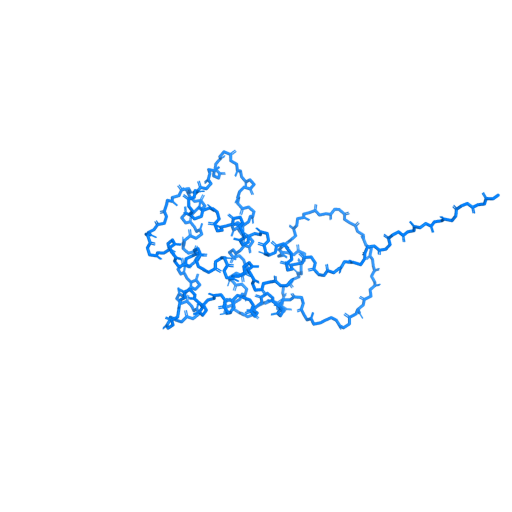? -0.696 7.730 -6.766 1.00 96.25 135 ALA A O 1
ATOM 1034 N N . THR A 1 136 ? -2.021 9.182 -7.839 1.00 96.81 136 THR A N 1
ATOM 1035 C CA . THR A 1 136 ? -2.018 10.182 -6.760 1.00 96.81 136 THR A CA 1
ATOM 1036 C C . THR A 1 136 ? -2.612 9.620 -5.469 1.00 96.81 136 THR A C 1
ATOM 1038 O O . THR A 1 136 ? -2.033 9.795 -4.390 1.00 96.81 136 THR A O 1
ATOM 1041 N N . ARG A 1 137 ? -3.745 8.914 -5.558 1.00 96.94 137 ARG A N 1
ATOM 1042 C CA . ARG A 1 137 ? -4.383 8.295 -4.391 1.00 96.94 137 ARG A CA 1
ATOM 1043 C C . ARG A 1 137 ? -3.565 7.129 -3.849 1.00 96.94 137 ARG A C 1
ATOM 1045 O O . ARG A 1 137 ? -3.308 7.097 -2.650 1.00 96.94 137 ARG A O 1
ATOM 1052 N N . ALA A 1 138 ? -3.060 6.247 -4.709 1.00 96.69 138 ALA A N 1
ATOM 1053 C CA . ALA A 1 138 ? -2.193 5.136 -4.324 1.00 96.69 138 ALA A CA 1
ATOM 1054 C C . ALA A 1 138 ? -0.926 5.621 -3.602 1.00 96.69 138 ALA A C 1
ATOM 1056 O O . ALA A 1 138 ? -0.597 5.122 -2.528 1.00 96.69 138 ALA A O 1
ATOM 1057 N N . LYS A 1 139 ? -0.255 6.661 -4.113 1.00 96.44 139 LYS A N 1
ATOM 1058 C CA . LYS A 1 139 ? 0.897 7.277 -3.430 1.00 96.44 139 LYS A CA 1
ATOM 1059 C C . LYS A 1 139 ? 0.519 7.857 -2.079 1.00 96.44 139 LYS A C 1
ATOM 1061 O O . LYS A 1 139 ? 1.243 7.661 -1.106 1.00 96.44 139 LYS A O 1
ATOM 1066 N N . THR A 1 140 ? -0.595 8.583 -2.016 1.00 96.88 140 THR A N 1
ATOM 1067 C CA . THR A 1 140 ? -1.090 9.149 -0.755 1.00 96.88 140 THR A CA 1
ATOM 1068 C C . THR A 1 140 ? -1.334 8.035 0.259 1.00 96.88 140 THR A C 1
ATOM 1070 O O . THR A 1 140 ? -0.877 8.139 1.394 1.00 96.88 140 THR A O 1
ATOM 1073 N N . PHE A 1 141 ? -1.966 6.943 -0.175 1.00 97.88 141 PHE A N 1
ATOM 1074 C CA . PHE A 1 141 ? -2.235 5.768 0.641 1.00 97.88 141 PHE A CA 1
ATOM 1075 C C . PHE A 1 141 ? -0.945 5.113 1.145 1.00 97.88 141 PHE A C 1
ATOM 1077 O O . PHE A 1 141 ? -0.757 5.010 2.353 1.00 97.88 141 PHE A O 1
ATOM 1084 N N . PHE A 1 142 ? -0.025 4.713 0.261 1.00 97.00 142 PHE A N 1
ATOM 1085 C CA . PHE A 1 142 ? 1.184 3.991 0.673 1.00 97.00 142 PHE A CA 1
ATOM 1086 C C . PHE A 1 142 ? 2.110 4.838 1.552 1.00 97.00 142 PHE A C 1
ATOM 1088 O O . PHE A 1 142 ? 2.668 4.327 2.523 1.00 97.00 142 PHE A O 1
ATOM 1095 N N . ASN A 1 143 ? 2.224 6.142 1.278 1.00 95.62 143 ASN A N 1
ATOM 1096 C CA . ASN A 1 143 ? 2.995 7.054 2.124 1.00 95.62 143 ASN A CA 1
ATOM 1097 C C . ASN A 1 143 ? 2.353 7.236 3.506 1.00 95.62 143 ASN A C 1
ATOM 1099 O O . ASN A 1 143 ? 3.064 7.245 4.512 1.00 95.62 143 ASN A O 1
ATOM 1103 N N . ALA A 1 144 ? 1.024 7.365 3.567 1.00 95.56 144 ALA A N 1
ATOM 1104 C CA . ALA A 1 144 ? 0.292 7.454 4.827 1.00 95.56 144 ALA A CA 1
ATOM 1105 C C . ALA A 1 144 ? 0.418 6.157 5.635 1.00 95.56 144 ALA A C 1
ATOM 1107 O O . ALA A 1 144 ? 0.754 6.204 6.815 1.00 95.56 144 ALA A O 1
ATOM 1108 N N . PHE A 1 145 ? 0.246 5.005 4.984 1.00 95.81 145 PHE A N 1
ATOM 1109 C CA . PHE A 1 145 ? 0.380 3.693 5.608 1.00 95.81 145 PHE A CA 1
ATOM 1110 C C . PHE A 1 145 ? 1.789 3.488 6.183 1.00 95.81 145 PHE A C 1
ATOM 1112 O O . PHE A 1 145 ? 1.939 3.157 7.356 1.00 95.81 145 PHE A O 1
ATOM 1119 N N . HIS A 1 146 ? 2.830 3.803 5.405 1.00 92.69 146 HIS A N 1
ATOM 1120 C CA . HIS A 1 146 ? 4.217 3.791 5.875 1.00 92.69 146 HIS A CA 1
ATOM 1121 C C . HIS A 1 146 ? 4.438 4.702 7.096 1.00 92.69 146 HIS A C 1
ATOM 1123 O O . HIS A 1 146 ? 5.140 4.326 8.035 1.00 92.69 146 HIS A O 1
ATOM 1129 N N . ALA A 1 147 ? 3.869 5.911 7.091 1.00 91.88 147 ALA A N 1
ATOM 1130 C CA . ALA A 1 147 ? 4.055 6.882 8.168 1.00 91.88 147 ALA A CA 1
ATOM 1131 C C . ALA A 1 147 ? 3.331 6.498 9.469 1.00 91.88 147 ALA A C 1
ATOM 1133 O O . ALA A 1 147 ? 3.798 6.858 10.548 1.00 91.88 147 ALA A O 1
ATOM 1134 N N . GLN A 1 148 ? 2.205 5.793 9.367 1.00 90.56 148 GLN A N 1
ATOM 1135 C CA . GLN A 1 148 ? 1.344 5.440 10.499 1.00 90.56 148 GLN A CA 1
ATOM 1136 C C . GL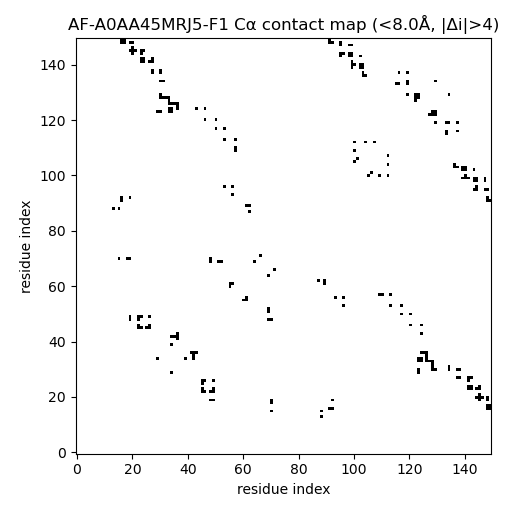N A 1 148 ? 1.749 4.125 11.182 1.00 90.56 148 GLN A C 1
ATOM 1138 O O . GLN A 1 148 ? 1.357 3.891 12.323 1.00 90.56 148 GLN A O 1
ATOM 1143 N N . LEU A 1 149 ? 2.566 3.295 10.527 1.00 85.44 149 LEU A N 1
ATOM 1144 C CA . LEU A 1 149 ? 3.188 2.125 11.145 1.00 85.44 149 LEU A CA 1
ATOM 1145 C C . LEU A 1 149 ? 4.329 2.553 12.089 1.00 85.44 149 LEU A C 1
ATOM 1147 O O . LEU A 1 149 ? 5.326 3.147 11.645 1.00 85.44 149 LEU A O 1
ATOM 1151 N N . ALA A 1 150 ? 4.154 2.253 13.381 1.00 66.12 150 ALA A N 1
ATOM 1152 C CA . ALA A 1 150 ? 5.115 2.497 14.462 1.00 66.12 150 ALA A CA 1
ATOM 1153 C C . ALA A 1 150 ? 6.314 1.542 14.404 1.00 66.12 150 ALA A C 1
ATOM 1155 O O . ALA A 1 150 ? 6.095 0.329 14.183 1.00 66.12 150 ALA A O 1
#